Protein AF-A0A928P603-F1 (afdb_monomer)

Radius of gyration: 40.9 Å; Cα contacts (8 Å, |Δi|>4): 48; chains: 1; bounding box: 69×41×127 Å

Sequence (148 aa):
MNKETKKLLLELEEAEKLNEGQSQAEFDINELEELRRDKALRVNLEKELNILKEIFPDIDADTIPDTVFEESDNGKGLAALYALFYLKDMKQKEETAKKNEENSAAALPEITSEEEAYFTPEMVKAMSQKEIRKNYKAIMKSMEKWSK

Structure (mmCIF, N/CA/C/O backbone):
data_AF-A0A928P603-F1
#
_entry.id   AF-A0A928P603-F1
#
loop_
_atom_site.group_PDB
_atom_site.id
_atom_site.type_symbol
_atom_site.label_atom_id
_atom_site.label_alt_id
_atom_site.label_comp_id
_atom_site.label_asym_id
_atom_site.label_entity_id
_atom_site.label_seq_id
_atom_site.pdbx_PDB_ins_code
_atom_site.Cartn_x
_atom_site.Cartn_y
_atom_site.Cartn_z
_atom_site.occupancy
_atom_site.B_iso_or_equiv
_atom_site.auth_seq_id
_atom_site.auth_comp_id
_atom_site.auth_asym_id
_atom_site.auth_atom_id
_atom_site.pdbx_PDB_model_num
ATOM 1 N N . MET A 1 1 ? -28.774 -27.627 61.950 1.00 59.06 1 MET A N 1
ATOM 2 C CA . MET A 1 1 ? -28.240 -26.479 61.184 1.00 59.06 1 MET A CA 1
ATOM 3 C C . MET A 1 1 ? -28.525 -25.212 61.986 1.00 59.06 1 MET A C 1
ATOM 5 O O . MET A 1 1 ? -29.687 -24.984 62.307 1.00 59.06 1 MET A O 1
ATOM 9 N N . ASN A 1 2 ? -27.496 -24.473 62.407 1.00 82.25 2 ASN A N 1
ATOM 10 C CA . ASN A 1 2 ? -27.627 -23.295 63.278 1.00 82.25 2 ASN A CA 1
ATOM 11 C C . ASN A 1 2 ? -28.200 -22.095 62.479 1.00 82.25 2 ASN A C 1
ATOM 13 O O . ASN A 1 2 ? -28.037 -22.023 61.259 1.00 82.25 2 ASN A O 1
ATOM 17 N N . LYS A 1 3 ? -28.887 -21.151 63.134 1.00 82.38 3 LYS A N 1
ATOM 18 C CA . LYS A 1 3 ? -29.412 -19.935 62.480 1.00 82.38 3 LYS A CA 1
ATOM 19 C C . LYS A 1 3 ? -28.294 -19.117 61.825 1.00 82.38 3 LYS A C 1
ATOM 21 O O . LYS A 1 3 ? -28.481 -18.633 60.716 1.00 82.38 3 LYS A O 1
ATOM 26 N N . GLU A 1 4 ? -27.126 -19.049 62.459 1.00 81.38 4 GLU A N 1
ATOM 27 C CA . GLU A 1 4 ? -25.938 -18.382 61.906 1.00 81.38 4 GLU A CA 1
ATOM 28 C C . GLU A 1 4 ? -25.450 -19.036 60.612 1.00 81.38 4 GLU A C 1
ATOM 30 O O . GLU A 1 4 ? -25.177 -18.340 59.642 1.00 81.38 4 GLU A O 1
ATOM 35 N N . THR A 1 5 ? -25.434 -20.372 60.545 1.00 83.38 5 THR A N 1
ATOM 36 C CA . THR A 1 5 ? -25.003 -21.082 59.328 1.00 83.38 5 THR A CA 1
ATOM 37 C C . THR A 1 5 ? -25.948 -20.852 58.148 1.00 83.38 5 THR A C 1
ATOM 39 O O . THR A 1 5 ? -25.496 -20.804 57.012 1.00 83.38 5 THR A O 1
ATOM 42 N N . LYS A 1 6 ? -27.251 -20.657 58.401 1.00 85.31 6 LYS A N 1
ATOM 43 C CA . LYS A 1 6 ? -28.217 -20.311 57.345 1.00 85.31 6 LYS A CA 1
ATOM 44 C C . LYS A 1 6 ? -28.053 -18.874 56.859 1.00 85.31 6 LYS A C 1
ATOM 46 O O . LYS A 1 6 ? -28.215 -18.627 55.674 1.00 85.31 6 LYS A O 1
ATOM 51 N N . LYS A 1 7 ? -27.740 -17.946 57.768 1.00 90.06 7 LYS A N 1
ATOM 52 C CA . LYS A 1 7 ? -27.500 -16.542 57.427 1.00 90.06 7 LYS A CA 1
ATOM 53 C C . LYS A 1 7 ? -26.251 -16.390 56.550 1.00 90.06 7 LYS A C 1
ATOM 55 O O . LYS A 1 7 ? -26.324 -15.740 55.520 1.00 90.06 7 LYS A O 1
ATOM 60 N N . LEU A 1 8 ? -25.162 -17.068 56.917 1.00 86.25 8 LEU A N 1
ATOM 61 C CA . LEU A 1 8 ? -23.918 -17.079 56.140 1.00 86.25 8 LEU A CA 1
ATOM 62 C C . LEU A 1 8 ? -24.093 -17.688 54.741 1.00 86.25 8 LEU A C 1
ATOM 64 O O . LEU A 1 8 ? -23.529 -17.178 53.783 1.00 86.25 8 LEU A O 1
ATOM 68 N N . LEU A 1 9 ? -24.891 -18.754 54.611 1.00 86.75 9 LEU A N 1
ATOM 69 C CA . LEU A 1 9 ? -25.222 -19.340 53.306 1.00 86.75 9 LEU A CA 1
ATOM 70 C C . LEU A 1 9 ? -25.984 -18.362 52.405 1.00 86.75 9 LEU A C 1
ATOM 72 O O . LEU A 1 9 ? -25.703 -18.302 51.215 1.00 86.75 9 LEU A O 1
ATOM 76 N N . LEU A 1 10 ? -26.916 -17.593 52.973 1.00 89.94 10 LEU A N 1
ATOM 77 C CA . LEU A 1 10 ? -27.680 -16.599 52.219 1.00 89.94 10 LEU A CA 1
ATOM 78 C C . LEU A 1 10 ? -26.787 -15.443 51.738 1.00 89.94 10 LEU A C 1
ATOM 80 O O . LEU A 1 10 ? -26.883 -15.035 50.588 1.00 89.94 10 LEU A O 1
ATOM 84 N N . GLU A 1 11 ? -25.896 -14.953 52.607 1.00 88.25 11 GLU A N 1
ATOM 85 C CA . GLU A 1 11 ? -24.934 -13.891 52.270 1.00 88.25 11 GLU A CA 1
ATOM 86 C C . GLU A 1 11 ? -23.935 -14.347 51.189 1.00 88.25 11 GLU A C 1
ATOM 88 O O . GLU A 1 11 ? -23.583 -13.562 50.309 1.00 88.25 11 GLU A O 1
ATOM 93 N N . LEU A 1 12 ? -23.510 -15.617 51.209 1.00 84.69 12 LEU A N 1
ATOM 94 C CA . LEU A 1 12 ? -22.665 -16.197 50.158 1.00 84.69 12 LEU A CA 1
ATOM 95 C C . LEU A 1 12 ? -23.399 -16.306 48.814 1.00 84.69 12 LEU A C 1
ATOM 97 O O . LEU A 1 12 ? -22.829 -15.949 47.787 1.00 84.69 12 LEU A O 1
ATOM 101 N N . GLU A 1 13 ? -24.659 -16.744 48.814 1.00 86.81 13 GLU A N 1
ATOM 102 C CA . GLU A 1 13 ? -25.456 -16.872 47.586 1.00 86.81 13 GLU A CA 1
ATOM 103 C C . GLU A 1 13 ? -25.756 -15.502 46.946 1.00 86.81 13 GLU A C 1
ATOM 105 O O . GLU A 1 13 ? -25.764 -15.360 45.722 1.00 86.81 13 GLU A O 1
ATOM 110 N N . GLU A 1 14 ? -25.982 -14.466 47.761 1.00 87.88 14 GLU A N 1
ATOM 111 C CA . GLU A 1 14 ? -26.119 -13.087 47.276 1.00 87.88 14 GLU A CA 1
ATOM 112 C C . GLU A 1 14 ? -24.805 -12.548 46.697 1.00 87.88 14 GLU A C 1
ATOM 114 O O . GLU A 1 14 ? -24.822 -11.892 45.653 1.00 87.88 14 GLU A O 1
ATOM 119 N N . ALA A 1 15 ? -23.667 -12.851 47.330 1.00 84.06 15 ALA A N 1
ATOM 120 C CA . ALA A 1 15 ? -22.352 -12.439 46.846 1.00 84.06 15 ALA A CA 1
ATOM 121 C C . ALA A 1 15 ? -21.974 -13.110 45.512 1.00 84.06 15 ALA A C 1
ATOM 123 O O . ALA A 1 15 ? -21.422 -12.444 44.637 1.00 84.06 15 ALA A O 1
ATOM 124 N N . GLU A 1 16 ? -22.303 -14.393 45.322 1.00 83.75 16 GLU A N 1
ATOM 125 C CA . GLU A 1 16 ? -22.085 -15.100 44.051 1.00 83.75 16 GLU A CA 1
ATOM 126 C C . GLU A 1 16 ? -22.903 -14.481 42.912 1.00 83.75 16 GLU A C 1
ATOM 128 O O . GLU A 1 16 ? -22.340 -14.152 41.869 1.00 83.75 16 GLU A O 1
ATOM 133 N N . LYS A 1 17 ? -24.196 -14.208 43.134 1.00 81.94 17 LYS A N 1
ATOM 134 C CA . LYS A 1 17 ? -25.057 -13.550 42.131 1.00 81.94 17 LYS A CA 1
ATOM 135 C C . LYS A 1 17 ? -24.570 -12.147 41.765 1.00 81.94 17 LYS A C 1
ATOM 137 O O . LYS A 1 17 ? -24.657 -11.743 40.606 1.00 81.94 17 LYS A O 1
ATOM 142 N N . LEU A 1 18 ? -24.057 -11.395 42.742 1.00 77.50 18 LEU A N 1
ATOM 143 C CA . LEU A 1 18 ? -23.440 -10.085 42.512 1.00 77.50 18 LEU A CA 1
ATOM 144 C C . LEU A 1 18 ? -22.181 -10.195 41.643 1.00 77.50 18 LEU A C 1
ATOM 146 O O . LEU A 1 18 ? -22.019 -9.406 40.716 1.00 77.50 18 LEU A O 1
ATOM 150 N N . ASN A 1 19 ? -21.329 -11.184 41.905 1.00 81.44 19 ASN A N 1
ATOM 151 C CA . ASN A 1 19 ? -20.096 -11.412 41.154 1.00 81.44 19 ASN A CA 1
ATOM 152 C C . ASN A 1 19 ? -20.363 -11.885 39.710 1.00 81.44 19 ASN A C 1
ATOM 154 O O . ASN A 1 19 ? -19.728 -11.414 38.765 1.00 81.44 19 ASN A O 1
ATOM 158 N N . GLU A 1 20 ? -21.354 -12.759 39.513 1.00 79.88 20 GLU A N 1
ATOM 159 C CA . GLU A 1 20 ? -21.821 -13.167 38.180 1.00 79.88 20 GLU A CA 1
ATOM 160 C C . GLU A 1 20 ? -22.369 -11.972 37.385 1.00 79.88 20 GLU A C 1
ATOM 162 O O . GLU A 1 20 ? -22.014 -11.782 36.221 1.00 79.88 20 GLU A O 1
ATOM 167 N N . GLY A 1 21 ? -23.175 -11.114 38.024 1.00 73.19 21 GLY A N 1
ATOM 168 C CA . GLY A 1 21 ? -23.689 -9.889 37.406 1.00 73.19 21 GLY A CA 1
ATOM 169 C C . GLY A 1 21 ? -22.593 -8.881 37.044 1.00 73.19 21 GLY A C 1
ATOM 170 O O . GLY A 1 21 ? -22.677 -8.232 36.002 1.00 73.19 21 GLY A O 1
ATOM 171 N N . GLN A 1 22 ? -21.545 -8.771 37.866 1.00 72.94 22 GLN A N 1
ATOM 172 C CA . GLN A 1 22 ? -20.368 -7.948 37.568 1.00 72.94 22 GLN A CA 1
ATOM 173 C C . GLN A 1 22 ? -19.559 -8.508 36.391 1.00 72.94 22 GLN A C 1
ATOM 175 O O . GLN A 1 22 ? -19.201 -7.744 35.497 1.00 72.94 22 GLN A O 1
ATOM 180 N N . SER A 1 23 ? -19.348 -9.826 36.335 1.00 73.62 23 SER A N 1
ATOM 181 C CA . SER A 1 23 ? -18.627 -10.477 35.229 1.00 73.62 23 SER A CA 1
ATOM 182 C C . SER A 1 23 ? -19.353 -10.321 33.889 1.00 73.62 23 SER A C 1
ATOM 184 O O . SER A 1 23 ? -18.721 -10.055 32.868 1.00 73.62 23 SER A O 1
ATOM 186 N N . GLN A 1 24 ? -20.686 -10.438 33.881 1.00 73.25 24 GLN A N 1
ATOM 187 C CA . GLN A 1 24 ? -21.480 -10.219 32.670 1.00 73.25 24 GLN A CA 1
ATOM 188 C C . GLN A 1 24 ? -21.410 -8.757 32.206 1.00 73.25 24 GLN A C 1
ATOM 190 O O . GLN A 1 24 ? -21.229 -8.493 31.022 1.00 73.25 24 GLN A O 1
ATOM 195 N N . ALA A 1 25 ? -21.492 -7.799 33.135 1.00 73.56 25 ALA A N 1
ATOM 196 C CA . ALA A 1 25 ? -21.385 -6.381 32.803 1.00 73.56 25 ALA A CA 1
ATOM 197 C C . ALA A 1 25 ? -19.996 -6.004 32.250 1.00 73.56 25 ALA A C 1
ATOM 199 O O . ALA A 1 25 ? -19.908 -5.195 31.329 1.00 73.56 25 ALA A O 1
ATOM 200 N N . GLU A 1 26 ? -18.913 -6.585 32.776 1.00 74.81 26 GLU A N 1
ATOM 201 C CA . GLU A 1 26 ? -17.558 -6.395 32.235 1.00 74.81 26 GLU A CA 1
ATOM 202 C C . GLU A 1 26 ? -17.413 -6.963 30.818 1.00 74.81 26 GLU A C 1
ATOM 204 O O . GLU A 1 26 ? -16.793 -6.327 29.961 1.00 74.81 26 GLU A O 1
ATOM 209 N N . PHE A 1 27 ? -18.020 -8.122 30.547 1.00 79.88 27 PHE A N 1
ATOM 210 C CA . PHE A 1 27 ? -18.061 -8.708 29.207 1.00 79.88 27 PHE A CA 1
ATOM 211 C C . PHE A 1 27 ? -18.793 -7.793 28.212 1.00 79.88 27 PHE A C 1
ATOM 213 O O . PHE A 1 27 ? -18.238 -7.456 27.164 1.00 79.88 27 PHE A O 1
ATOM 220 N N . ASP A 1 28 ? -19.984 -7.314 28.579 1.00 84.00 28 ASP A N 1
ATOM 221 C CA . ASP A 1 28 ? -20.799 -6.432 27.736 1.00 84.00 28 ASP A CA 1
ATOM 222 C C . ASP A 1 28 ? -20.092 -5.083 27.459 1.00 84.00 28 ASP A C 1
ATOM 224 O O . ASP A 1 28 ? -20.202 -4.516 26.368 1.00 84.00 28 ASP A O 1
ATOM 228 N N . ILE A 1 29 ? -19.331 -4.556 28.430 1.00 86.06 29 ILE A N 1
ATOM 229 C CA . ILE A 1 29 ? -18.521 -3.338 28.257 1.00 86.06 29 ILE A CA 1
ATOM 230 C C . ILE A 1 29 ? -17.373 -3.574 27.270 1.00 86.06 29 ILE A C 1
ATOM 232 O O . ILE A 1 29 ? -17.168 -2.740 26.385 1.00 86.06 29 ILE A O 1
ATOM 236 N N . ASN A 1 30 ? -16.649 -4.690 27.386 1.00 85.12 30 ASN A N 1
ATOM 237 C CA . ASN A 1 30 ? -15.556 -5.015 26.467 1.00 85.12 30 ASN A CA 1
ATOM 238 C C . ASN A 1 30 ? -16.051 -5.156 25.020 1.00 85.12 30 ASN A C 1
ATOM 240 O O . ASN A 1 30 ? -15.453 -4.577 24.114 1.00 85.12 30 ASN A O 1
ATOM 244 N N . GLU A 1 31 ? -17.174 -5.844 24.801 1.00 86.88 31 GLU A N 1
ATOM 245 C CA . GLU A 1 31 ? -17.766 -5.996 23.464 1.00 86.88 31 GLU A CA 1
ATOM 246 C C . GLU A 1 31 ? -18.187 -4.636 22.871 1.00 86.88 31 GLU A C 1
ATOM 248 O O . GLU A 1 31 ? -17.942 -4.333 21.697 1.00 86.88 31 GLU A O 1
ATOM 253 N N . LEU A 1 32 ? -18.758 -3.750 23.696 1.00 84.38 32 LEU A N 1
ATOM 254 C CA . LEU A 1 32 ? -19.090 -2.382 23.290 1.00 84.38 32 LEU A CA 1
ATOM 255 C C . LEU A 1 32 ? -17.853 -1.541 22.949 1.00 84.38 32 LEU A C 1
ATOM 257 O O . LEU A 1 32 ? -17.917 -0.702 22.043 1.00 84.38 32 LEU A O 1
ATOM 261 N N . GLU A 1 33 ? -16.743 -1.718 23.665 1.00 84.44 33 GLU A N 1
ATOM 262 C CA . GLU A 1 33 ? -15.484 -1.040 23.355 1.00 84.44 33 GLU A CA 1
ATOM 263 C C . GLU A 1 33 ? -14.879 -1.518 22.035 1.00 84.44 33 GLU A C 1
ATOM 265 O O . GLU A 1 33 ? -14.444 -0.682 21.238 1.00 84.44 33 GLU A O 1
ATOM 270 N N . GLU A 1 34 ? -14.898 -2.824 21.764 1.00 85.31 34 GLU A N 1
ATOM 271 C CA . GLU A 1 34 ? -14.451 -3.383 20.484 1.00 85.31 34 GLU A CA 1
ATOM 272 C C . GLU A 1 34 ? -15.279 -2.834 19.318 1.00 85.31 34 GLU A C 1
ATOM 274 O O . GLU A 1 34 ? -14.726 -2.261 18.378 1.00 85.31 34 GLU A O 1
ATOM 279 N N . LEU A 1 35 ? -16.610 -2.857 19.431 1.00 83.81 35 LEU A N 1
ATOM 280 C CA . LEU A 1 35 ? -17.510 -2.275 18.428 1.00 83.81 35 LEU A CA 1
ATOM 281 C C . LEU A 1 35 ? -17.246 -0.783 18.179 1.00 83.81 35 LEU A C 1
ATOM 283 O O . LEU A 1 35 ? -17.378 -0.292 17.051 1.00 83.81 35 LEU A O 1
ATOM 287 N N . ARG A 1 36 ? -16.897 -0.029 19.229 1.00 83.75 36 ARG A N 1
ATOM 288 C CA . ARG A 1 36 ? -16.534 1.390 19.104 1.00 83.75 36 ARG A CA 1
ATOM 289 C C . ARG A 1 36 ? -15.202 1.572 18.387 1.00 83.75 36 ARG A C 1
ATOM 291 O O . ARG A 1 36 ? -15.115 2.472 17.549 1.00 83.75 36 ARG A O 1
ATOM 298 N N . ARG A 1 37 ? -14.196 0.746 18.688 1.00 81.19 37 ARG A N 1
ATOM 299 C CA . ARG A 1 37 ? -12.897 0.776 17.997 1.00 81.19 37 ARG A CA 1
ATOM 300 C C . ARG A 1 37 ? -13.065 0.457 16.517 1.00 81.19 37 ARG A C 1
ATOM 302 O O . ARG A 1 37 ? -12.617 1.246 15.690 1.00 81.19 37 ARG A O 1
ATOM 309 N N . ASP A 1 38 ? -13.809 -0.589 16.182 1.00 80.94 38 ASP A N 1
ATOM 310 C CA . ASP A 1 38 ? -14.076 -0.974 14.794 1.00 80.94 38 ASP A CA 1
ATOM 311 C C . ASP A 1 38 ? -14.795 0.123 14.008 1.00 80.94 38 ASP A C 1
ATOM 313 O O . ASP A 1 38 ? -14.437 0.434 12.868 1.00 80.94 38 ASP A O 1
ATOM 317 N N . LYS A 1 39 ? -15.794 0.773 14.618 1.00 83.75 39 LYS A N 1
ATOM 318 C CA . LYS A 1 39 ? -16.453 1.930 13.999 1.00 83.75 39 LYS A CA 1
ATOM 319 C C . LYS A 1 39 ? -15.493 3.094 13.790 1.00 83.75 39 LYS A C 1
ATOM 321 O O . LYS A 1 39 ? -15.525 3.711 12.729 1.00 83.75 39 LYS A O 1
ATOM 326 N N . ALA A 1 40 ? -14.657 3.406 14.777 1.00 81.12 40 ALA A N 1
ATOM 327 C CA . ALA A 1 40 ? -13.689 4.493 14.667 1.00 81.12 40 ALA A CA 1
ATOM 328 C C . ALA A 1 40 ? -12.658 4.228 13.558 1.00 81.12 40 ALA A C 1
ATOM 330 O O . ALA A 1 40 ? -12.353 5.138 12.788 1.00 81.12 40 ALA A O 1
ATOM 331 N N . LEU A 1 41 ? -12.185 2.985 13.433 1.00 81.38 41 LEU A N 1
ATOM 332 C CA . LEU A 1 41 ? -11.280 2.561 12.364 1.00 81.38 41 LEU A CA 1
ATOM 333 C C . LEU A 1 41 ? -11.915 2.747 10.985 1.00 81.38 41 LEU A C 1
ATOM 335 O O . LEU A 1 41 ? -11.316 3.382 10.122 1.00 81.38 41 LEU A O 1
ATOM 339 N N . ARG A 1 42 ? -13.159 2.290 10.797 1.00 80.75 42 ARG A N 1
ATOM 340 C CA . ARG A 1 42 ? -13.889 2.466 9.529 1.00 80.75 42 ARG A CA 1
ATOM 341 C C . ARG A 1 42 ? -14.070 3.935 9.158 1.00 80.75 42 ARG A C 1
ATOM 343 O O . ARG A 1 42 ? -13.807 4.311 8.023 1.00 80.75 42 ARG A O 1
ATOM 350 N N . VAL A 1 43 ? -14.465 4.773 10.119 1.00 84.50 43 VAL A N 1
ATOM 351 C CA . VAL A 1 43 ? -14.641 6.217 9.891 1.00 84.50 43 VAL A CA 1
ATOM 352 C C . VAL A 1 43 ? -13.318 6.889 9.523 1.00 84.50 43 VAL A C 1
ATOM 354 O O . VAL A 1 43 ? -13.297 7.778 8.673 1.00 84.50 43 VAL A O 1
ATOM 357 N N . ASN A 1 44 ? -12.212 6.497 10.156 1.00 82.94 44 ASN A N 1
ATOM 358 C CA . ASN A 1 44 ? -10.898 7.027 9.804 1.00 82.94 44 ASN A CA 1
ATOM 359 C C . ASN A 1 44 ? -10.475 6.580 8.404 1.00 82.94 44 ASN A C 1
ATOM 361 O O . ASN A 1 44 ? -10.076 7.429 7.613 1.00 82.94 44 ASN A O 1
ATOM 365 N N . LEU A 1 45 ? -10.648 5.302 8.065 1.00 81.19 45 LEU A N 1
ATOM 366 C CA . LEU A 1 45 ? -10.333 4.787 6.734 1.00 81.19 45 LEU A CA 1
ATOM 367 C C . LEU A 1 45 ? -11.141 5.501 5.641 1.00 81.19 45 LEU A C 1
ATOM 369 O O . LEU A 1 45 ? -10.581 5.913 4.632 1.00 81.19 45 LEU A O 1
ATOM 373 N N . GLU A 1 46 ? -12.442 5.716 5.851 1.00 83.81 46 GLU A N 1
ATOM 374 C CA . GLU A 1 46 ? -13.283 6.468 4.911 1.00 83.81 46 GLU A CA 1
ATOM 375 C C . GLU A 1 46 ? -12.789 7.905 4.711 1.00 83.81 46 GLU A C 1
ATOM 377 O O . GLU A 1 46 ? -12.754 8.396 3.582 1.00 83.81 46 GLU A O 1
ATOM 382 N N . LYS A 1 47 ? -12.369 8.585 5.785 1.00 86.56 47 LYS A N 1
ATOM 383 C CA . LYS A 1 47 ? -11.770 9.924 5.676 1.00 86.56 47 LYS A CA 1
ATOM 384 C C . LYS A 1 47 ? -10.486 9.891 4.861 1.00 86.56 47 LYS A C 1
ATOM 386 O O . LYS A 1 47 ? -10.300 10.751 4.008 1.00 86.56 47 LYS A O 1
ATOM 391 N N . GLU A 1 48 ? -9.621 8.914 5.103 1.00 84.88 48 GLU A N 1
ATOM 392 C CA . GLU A 1 48 ? -8.360 8.805 4.376 1.00 84.88 48 GLU A CA 1
ATOM 393 C C . GLU A 1 48 ? -8.563 8.467 2.900 1.00 84.88 48 GLU A C 1
ATOM 395 O O . GLU A 1 48 ? -7.897 9.049 2.047 1.00 84.88 48 GLU A O 1
ATOM 400 N N . LEU A 1 49 ? -9.530 7.604 2.581 1.00 83.75 49 LEU A N 1
ATOM 401 C CA . LEU A 1 49 ? -9.919 7.309 1.203 1.00 83.75 49 LEU A CA 1
ATOM 402 C C . LEU A 1 49 ? -10.505 8.536 0.502 1.00 83.75 49 LEU A C 1
ATOM 404 O O . LEU A 1 49 ? -10.231 8.752 -0.676 1.00 83.75 49 LEU A O 1
ATOM 408 N N . ASN A 1 50 ? -11.278 9.363 1.210 1.00 86.88 50 ASN A N 1
ATOM 409 C CA . ASN A 1 50 ? -11.776 10.619 0.654 1.00 86.88 50 ASN A CA 1
ATOM 410 C C . ASN A 1 50 ? -10.634 11.607 0.382 1.00 86.88 50 ASN A C 1
ATOM 412 O O . ASN A 1 50 ? -10.576 12.159 -0.711 1.00 86.88 50 ASN A O 1
ATOM 416 N N . ILE A 1 51 ? -9.689 11.768 1.315 1.00 88.44 51 ILE A N 1
ATOM 417 C CA . ILE A 1 51 ? -8.496 12.609 1.111 1.00 88.44 51 ILE A CA 1
ATOM 418 C C . ILE A 1 51 ? -7.675 12.094 -0.076 1.00 88.44 51 ILE A C 1
ATOM 420 O O . ILE A 1 51 ? -7.209 12.878 -0.901 1.00 88.44 51 ILE A O 1
ATOM 424 N N . LEU A 1 52 ? -7.510 10.774 -0.188 1.00 88.56 52 LEU A N 1
ATOM 425 C CA . LEU A 1 52 ? -6.816 10.169 -1.314 1.00 88.56 52 LEU A CA 1
ATOM 426 C C . LEU A 1 52 ? -7.520 10.506 -2.632 1.00 88.56 52 LEU A C 1
ATOM 428 O O . LEU A 1 52 ? -6.851 10.973 -3.543 1.00 88.56 52 LEU A O 1
ATOM 432 N N . LYS A 1 53 ? -8.845 10.346 -2.719 1.00 88.12 53 LYS A N 1
ATOM 433 C CA . LYS A 1 53 ? -9.627 10.696 -3.917 1.00 88.12 53 LYS A CA 1
ATOM 434 C C . LYS A 1 53 ? -9.583 12.186 -4.255 1.00 88.12 53 LYS A C 1
ATOM 436 O O . LYS A 1 53 ? -9.637 12.539 -5.426 1.00 88.12 53 LYS A O 1
ATOM 441 N N . GLU A 1 54 ? -9.483 13.065 -3.260 1.00 89.25 54 GLU A N 1
ATOM 442 C CA . GLU A 1 54 ? -9.321 14.506 -3.495 1.00 89.25 54 GLU A CA 1
ATOM 443 C C . GLU A 1 54 ? -7.967 14.837 -4.136 1.00 89.25 54 GLU A C 1
ATOM 445 O O . GLU A 1 54 ? -7.897 15.671 -5.037 1.00 89.25 54 GLU A O 1
ATOM 450 N N . 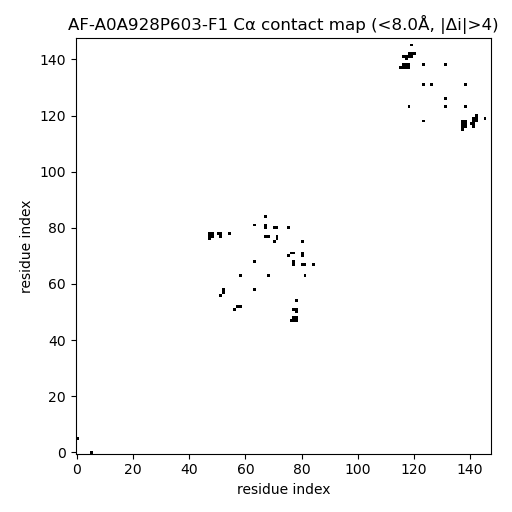ILE A 1 55 ? -6.889 14.188 -3.686 1.00 88.12 55 ILE A N 1
ATOM 451 C CA . ILE A 1 55 ? -5.532 14.417 -4.207 1.00 88.12 55 ILE A CA 1
ATOM 452 C C . ILE A 1 55 ? -5.315 13.660 -5.528 1.00 88.12 55 ILE A C 1
ATOM 454 O O . ILE A 1 55 ? -4.623 14.142 -6.424 1.00 88.12 55 ILE A O 1
ATOM 458 N N . PHE A 1 56 ? -5.918 12.482 -5.644 1.00 87.62 56 PHE A N 1
ATOM 459 C CA . PHE A 1 56 ? -5.747 11.519 -6.719 1.00 87.62 56 PHE A CA 1
ATOM 460 C C . PHE A 1 56 ? -7.120 11.046 -7.236 1.00 87.62 56 PHE A C 1
ATOM 462 O O . PHE A 1 56 ? -7.564 9.943 -6.909 1.00 87.62 56 PHE A O 1
ATOM 469 N N . PRO A 1 57 ? -7.811 11.870 -8.043 1.00 86.25 57 PRO A N 1
ATOM 470 C CA . PRO A 1 57 ? -9.188 11.600 -8.467 1.00 86.25 57 PRO A CA 1
ATOM 471 C C . PRO A 1 57 ? -9.322 10.421 -9.435 1.00 86.25 57 PRO A C 1
ATOM 473 O O . PRO A 1 57 ? -10.385 9.809 -9.500 1.00 86.25 57 PRO A O 1
ATOM 476 N N . ASP A 1 58 ? -8.252 10.089 -10.156 1.00 86.12 58 ASP A N 1
ATOM 477 C CA . ASP A 1 58 ? -8.247 9.045 -11.186 1.00 86.12 58 ASP A CA 1
ATOM 478 C C . ASP A 1 58 ? -7.851 7.657 -10.644 1.00 86.12 58 ASP A C 1
ATOM 480 O O . ASP A 1 58 ? -7.655 6.722 -11.420 1.00 86.12 58 ASP A O 1
ATOM 484 N N . ILE A 1 59 ? -7.672 7.516 -9.326 1.00 84.25 59 ILE A N 1
ATOM 485 C CA . ILE A 1 59 ? -7.173 6.288 -8.696 1.00 84.25 59 ILE A CA 1
ATOM 486 C C . ILE A 1 59 ? -8.306 5.521 -8.022 1.00 84.25 59 ILE A C 1
ATOM 488 O O . ILE A 1 59 ? -8.962 6.002 -7.094 1.00 84.25 59 ILE A O 1
ATOM 492 N N . ASP A 1 60 ? -8.497 4.286 -8.480 1.00 82.50 60 ASP A N 1
ATOM 493 C CA . ASP A 1 60 ? -9.404 3.325 -7.866 1.00 82.50 60 ASP A CA 1
ATOM 494 C C . ASP A 1 60 ? -8.733 2.629 -6.679 1.00 82.50 60 ASP A C 1
ATOM 496 O O . ASP A 1 60 ? -7.524 2.387 -6.680 1.00 82.50 60 ASP A O 1
ATOM 500 N N . ALA A 1 61 ? -9.526 2.246 -5.675 1.00 76.12 61 ALA A N 1
ATOM 501 C CA . ALA A 1 61 ? -9.021 1.551 -4.488 1.00 76.12 61 ALA A CA 1
ATOM 502 C C . ALA A 1 61 ? -8.263 0.255 -4.839 1.00 76.12 61 ALA A C 1
ATOM 504 O O . ALA A 1 61 ? -7.254 -0.045 -4.211 1.00 76.12 61 ALA A O 1
ATOM 505 N N . ASP A 1 62 ? -8.685 -0.443 -5.898 1.00 82.56 62 ASP A N 1
ATOM 506 C CA . ASP A 1 62 ? -8.067 -1.688 -6.380 1.00 82.56 62 ASP A CA 1
ATOM 507 C C . ASP A 1 62 ? -6.689 -1.475 -7.030 1.00 82.56 62 ASP A C 1
ATOM 509 O O . ASP A 1 62 ? -5.938 -2.424 -7.245 1.00 82.56 62 ASP A O 1
ATOM 513 N N . THR A 1 63 ? -6.343 -0.231 -7.372 1.00 84.88 63 THR A N 1
ATOM 514 C CA . THR A 1 63 ? -5.034 0.115 -7.953 1.00 84.88 63 THR A CA 1
ATOM 515 C C . THR A 1 63 ? -3.990 0.470 -6.898 1.00 84.88 63 THR A C 1
ATOM 517 O O . THR A 1 63 ? -2.810 0.629 -7.221 1.00 84.88 63 THR A O 1
ATOM 520 N N . ILE A 1 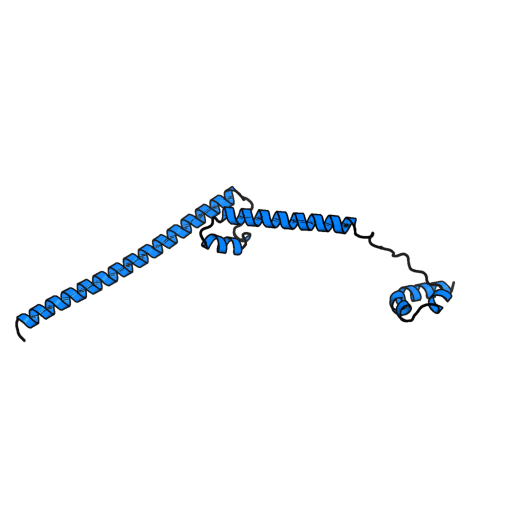64 ? -4.408 0.599 -5.636 1.00 85.19 64 ILE A N 1
ATOM 521 C CA . ILE A 1 64 ? -3.521 0.884 -4.514 1.00 85.19 64 ILE A CA 1
ATOM 522 C C . ILE A 1 64 ? -2.793 -0.416 -4.139 1.00 85.19 64 ILE A C 1
ATOM 524 O O . ILE A 1 64 ? -3.450 -1.417 -3.866 1.00 85.19 64 ILE A O 1
ATOM 528 N N . PRO A 1 65 ? -1.450 -0.431 -4.103 1.00 88.06 65 PRO A N 1
ATOM 529 C CA . PRO A 1 65 ? -0.703 -1.622 -3.708 1.00 88.06 65 PRO A CA 1
ATOM 530 C C . PRO A 1 65 ? -0.991 -2.041 -2.262 1.00 88.06 65 PRO A C 1
ATOM 532 O O . PRO A 1 65 ? -1.015 -1.188 -1.374 1.00 88.06 65 PRO A O 1
ATOM 535 N N . ASP A 1 66 ? -1.059 -3.349 -2.000 1.00 87.62 66 ASP A N 1
ATOM 536 C CA . ASP A 1 66 ? -1.257 -3.910 -0.650 1.00 87.62 66 ASP A CA 1
ATOM 537 C C . ASP A 1 66 ? -0.243 -3.372 0.371 1.00 87.62 66 ASP A C 1
ATOM 539 O O . ASP A 1 66 ? -0.595 -3.051 1.503 1.00 87.62 66 ASP A O 1
ATOM 543 N N . THR A 1 67 ? 1.002 -3.143 -0.058 1.00 86.81 67 THR A N 1
ATOM 544 C CA . THR A 1 67 ? 2.065 -2.576 0.788 1.00 86.81 67 THR A CA 1
ATOM 545 C C . THR A 1 67 ? 1.715 -1.198 1.360 1.00 86.81 67 THR A C 1
ATOM 547 O O . THR A 1 67 ? 2.211 -0.817 2.415 1.00 86.81 67 THR A O 1
ATOM 550 N N . VAL A 1 68 ? 0.882 -0.420 0.658 1.00 87.12 68 VAL A N 1
ATOM 551 C CA . VAL A 1 68 ? 0.416 0.897 1.118 1.00 87.12 68 VAL A CA 1
ATOM 552 C C . VAL A 1 68 ? -0.622 0.741 2.231 1.00 87.12 68 VAL A C 1
ATOM 554 O O . VAL A 1 68 ? -0.601 1.514 3.186 1.00 87.12 68 VAL A O 1
ATOM 557 N N . PHE A 1 69 ? -1.484 -0.275 2.154 1.00 84.56 69 PHE A N 1
ATOM 558 C CA . PHE A 1 69 ? -2.438 -0.590 3.217 1.00 84.56 69 PHE A CA 1
ATOM 559 C C . PHE A 1 69 ? -1.735 -1.165 4.453 1.00 84.56 69 PHE A C 1
ATOM 561 O O . PHE A 1 69 ? -1.975 -0.688 5.559 1.00 84.56 69 PHE A O 1
ATOM 568 N N . GLU A 1 70 ? -0.780 -2.081 4.270 1.00 85.62 70 GLU A N 1
ATOM 569 C CA . GLU A 1 70 ? 0.027 -2.637 5.369 1.00 85.62 70 GLU A CA 1
ATOM 570 C C . GLU A 1 70 ? 0.800 -1.551 6.137 1.00 85.62 70 GLU A C 1
ATOM 572 O O . GLU A 1 70 ? 0.893 -1.563 7.366 1.00 85.62 70 GLU A O 1
ATOM 577 N N . GLU A 1 71 ? 1.367 -0.568 5.432 1.00 82.56 71 GLU A N 1
ATOM 578 C CA . GLU A 1 71 ? 2.030 0.560 6.088 1.00 82.56 71 GLU A CA 1
ATOM 579 C C . GLU A 1 71 ? 1.041 1.529 6.751 1.00 82.56 71 GLU A C 1
ATOM 581 O O . GLU A 1 71 ? 1.417 2.216 7.707 1.00 82.56 71 GLU A O 1
ATOM 586 N N . SER A 1 72 ? -0.206 1.585 6.278 1.00 84.06 72 SER A N 1
ATOM 587 C CA . SER A 1 72 ? -1.247 2.422 6.874 1.00 84.06 72 SER A CA 1
ATOM 588 C C . SER A 1 72 ? -1.733 1.858 8.208 1.00 84.06 72 SER A C 1
ATOM 590 O O . SER A 1 72 ? -1.883 2.618 9.167 1.00 84.06 72 SER A O 1
ATOM 592 N N . ASP A 1 73 ? -1.813 0.529 8.330 1.00 79.44 73 ASP A N 1
ATOM 593 C CA . ASP A 1 73 ? -2.106 -0.165 9.594 1.00 79.44 73 ASP A CA 1
ATOM 594 C C . ASP A 1 73 ? -1.085 0.158 10.700 1.00 79.44 73 ASP A C 1
ATOM 596 O O . ASP A 1 73 ? -1.395 0.106 11.891 1.00 79.44 73 ASP A O 1
ATOM 600 N N . ASN A 1 74 ? 0.123 0.587 10.324 1.00 81.81 74 ASN A N 1
ATOM 601 C CA . ASN A 1 74 ? 1.153 1.060 11.250 1.00 81.81 74 ASN A CA 1
ATOM 602 C C . ASN A 1 74 ? 0.970 2.533 11.685 1.00 81.81 74 ASN A C 1
ATOM 604 O O . ASN A 1 74 ? 1.872 3.123 12.286 1.00 81.81 74 ASN A O 1
ATOM 608 N N . GLY A 1 75 ? -0.183 3.144 11.395 1.00 76.69 75 GLY A N 1
ATOM 609 C CA . GLY A 1 75 ? -0.557 4.490 11.838 1.00 76.69 75 GLY A CA 1
ATOM 610 C C . GLY A 1 75 ? -0.104 5.622 10.914 1.00 76.69 75 GLY A C 1
ATOM 611 O O . GLY A 1 75 ? -0.111 6.786 11.322 1.00 76.69 75 GLY A O 1
ATOM 612 N N . LYS A 1 76 ? 0.311 5.312 9.683 1.00 81.12 76 LYS A N 1
ATOM 613 C CA . LYS A 1 76 ? 0.640 6.316 8.663 1.00 81.12 76 LYS A CA 1
ATOM 614 C C . LYS A 1 76 ? -0.572 6.567 7.764 1.00 81.12 76 LYS A C 1
ATOM 616 O O . LYS A 1 76 ? -1.307 5.644 7.429 1.00 81.12 76 LYS A O 1
ATOM 621 N N . GLY A 1 77 ? -0.745 7.812 7.328 1.00 85.44 77 GLY A N 1
ATOM 622 C CA . GLY A 1 77 ? -1.864 8.166 6.457 1.00 85.44 77 GLY A CA 1
ATOM 623 C C . GLY A 1 77 ? -1.733 7.567 5.054 1.00 85.44 77 GLY A C 1
ATOM 624 O O . GLY A 1 77 ? -0.700 7.734 4.396 1.00 85.44 77 GLY A O 1
ATOM 625 N N . LEU A 1 78 ? -2.797 6.927 4.576 1.00 87.12 78 LEU A N 1
ATOM 626 C CA . LEU A 1 78 ? -2.913 6.240 3.292 1.00 87.12 78 LEU A CA 1
ATOM 627 C C . LEU A 1 78 ? -2.549 7.151 2.116 1.00 87.12 78 LEU A C 1
ATOM 629 O O . LEU A 1 78 ? -1.762 6.777 1.249 1.00 87.12 78 LEU A O 1
ATOM 633 N N . ALA A 1 79 ? -3.057 8.387 2.116 1.00 86.50 79 ALA A N 1
ATOM 634 C CA . ALA A 1 79 ? -2.777 9.359 1.061 1.00 86.50 79 ALA A CA 1
ATOM 635 C C . ALA A 1 79 ? -1.285 9.722 0.968 1.00 86.50 79 ALA A C 1
ATOM 637 O O . ALA A 1 79 ? -0.734 9.839 -0.127 1.00 86.50 79 ALA A O 1
ATOM 638 N N . ALA A 1 80 ? -0.609 9.859 2.112 1.00 86.75 80 ALA A N 1
ATOM 639 C CA . ALA A 1 80 ? 0.817 10.168 2.152 1.00 86.75 80 ALA A CA 1
ATOM 640 C C . ALA A 1 80 ? 1.664 8.981 1.675 1.00 86.75 80 ALA A C 1
ATOM 642 O O . ALA A 1 80 ? 2.622 9.162 0.923 1.00 86.75 80 ALA A O 1
ATOM 643 N N . LEU A 1 81 ? 1.295 7.765 2.080 1.00 89.12 81 LEU A N 1
ATOM 644 C CA . LEU A 1 81 ? 1.959 6.539 1.646 1.00 89.12 81 LEU A CA 1
ATOM 645 C C . LEU A 1 81 ? 1.810 6.310 0.146 1.00 89.12 81 LEU A C 1
ATOM 647 O O . LEU A 1 81 ? 2.798 6.038 -0.537 1.00 89.12 81 LEU A O 1
ATOM 651 N N . TYR A 1 82 ? 0.600 6.492 -0.381 1.00 89.44 82 TYR A N 1
ATOM 652 C CA . TYR A 1 82 ? 0.360 6.388 -1.811 1.00 89.44 82 TYR A CA 1
ATOM 653 C C . TYR A 1 82 ? 1.153 7.442 -2.594 1.00 89.44 82 TYR A C 1
ATOM 655 O O . TYR A 1 82 ? 1.798 7.116 -3.588 1.00 89.44 82 TYR A O 1
ATOM 663 N N . ALA A 1 83 ? 1.198 8.690 -2.115 1.00 88.62 83 ALA A N 1
ATOM 664 C CA . ALA A 1 83 ? 2.003 9.737 -2.743 1.00 88.62 83 ALA A CA 1
ATOM 665 C C . ALA A 1 83 ? 3.500 9.374 -2.787 1.00 88.62 83 ALA A C 1
ATOM 667 O O . ALA A 1 83 ? 4.163 9.582 -3.804 1.00 88.62 83 ALA A O 1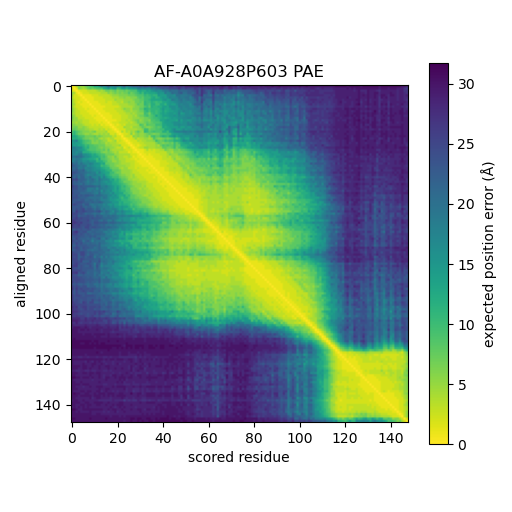
ATOM 668 N N . LEU A 1 84 ? 4.039 8.792 -1.710 1.00 89.56 84 LEU A N 1
ATOM 669 C CA . LEU A 1 84 ? 5.423 8.310 -1.677 1.00 89.56 84 LEU A CA 1
ATOM 670 C C . LEU A 1 84 ? 5.659 7.164 -2.663 1.00 89.56 84 LEU A C 1
ATOM 672 O O . LEU A 1 84 ? 6.672 7.163 -3.367 1.00 89.56 84 LEU A O 1
ATOM 676 N N . PHE A 1 85 ? 4.730 6.210 -2.730 1.00 90.31 85 PHE A N 1
ATOM 677 C CA . PHE A 1 85 ? 4.781 5.113 -3.690 1.00 90.31 85 PHE A CA 1
ATOM 678 C C . PHE A 1 85 ? 4.789 5.640 -5.130 1.00 90.31 85 PHE A C 1
ATOM 680 O O . PHE A 1 85 ? 5.683 5.300 -5.905 1.00 90.31 85 PHE A O 1
ATOM 687 N N . TYR A 1 86 ? 3.860 6.539 -5.455 1.00 89.12 86 TYR A N 1
ATOM 688 C CA . TYR A 1 86 ? 3.744 7.157 -6.770 1.00 89.12 86 TYR A CA 1
ATOM 689 C C . TYR A 1 86 ? 5.032 7.887 -7.175 1.00 89.12 86 TYR A C 1
ATOM 691 O O . TYR A 1 86 ? 5.563 7.672 -8.264 1.00 89.12 86 TYR A O 1
ATOM 699 N N . LEU A 1 87 ? 5.605 8.691 -6.273 1.00 89.75 87 LEU A N 1
ATOM 700 C CA . LEU A 1 87 ? 6.873 9.384 -6.521 1.00 89.75 87 LEU A CA 1
ATOM 701 C C . LEU A 1 87 ? 8.036 8.416 -6.765 1.00 89.75 87 LEU A C 1
ATOM 703 O O . LEU A 1 87 ? 8.909 8.691 -7.592 1.00 89.75 87 LEU A O 1
ATOM 707 N N . LYS A 1 88 ? 8.072 7.293 -6.043 1.00 90.31 88 LYS A N 1
ATOM 708 C CA . LYS A 1 88 ? 9.103 6.268 -6.217 1.00 90.31 88 LYS A CA 1
ATOM 709 C C . LYS A 1 88 ? 8.974 5.579 -7.576 1.00 90.31 88 LYS A C 1
ATOM 711 O O . LYS A 1 88 ? 9.983 5.432 -8.263 1.00 90.31 88 LYS A O 1
ATOM 716 N N . ASP A 1 89 ? 7.757 5.217 -7.971 1.00 90.00 89 ASP A N 1
ATOM 717 C CA . ASP A 1 89 ? 7.478 4.610 -9.274 1.00 90.00 89 ASP A CA 1
ATOM 718 C C . ASP A 1 89 ? 7.845 5.558 -10.427 1.00 90.00 89 ASP A C 1
ATOM 720 O O . ASP A 1 89 ? 8.547 5.162 -11.359 1.00 90.00 89 ASP A O 1
ATOM 724 N N . MET A 1 90 ? 7.483 6.843 -10.325 1.00 89.31 90 MET A N 1
ATOM 725 C CA . MET A 1 90 ? 7.872 7.844 -11.325 1.00 89.31 90 MET A CA 1
ATOM 726 C C . MET A 1 90 ? 9.394 7.968 -11.465 1.00 89.31 90 MET A C 1
ATOM 728 O O . MET A 1 90 ? 9.904 7.939 -12.584 1.00 89.31 90 MET A O 1
ATOM 732 N N . LYS A 1 91 ? 10.131 8.048 -10.348 1.00 90.38 91 LYS A N 1
ATOM 733 C CA . LYS A 1 91 ? 11.603 8.113 -10.377 1.00 90.38 91 LYS A CA 1
ATOM 734 C C . LYS A 1 91 ? 12.219 6.871 -11.006 1.00 90.38 91 LYS A C 1
ATOM 736 O O . LYS A 1 91 ? 13.137 6.976 -11.811 1.00 90.38 91 LYS A O 1
ATOM 741 N N . GLN A 1 92 ? 11.704 5.693 -10.671 1.00 89.19 92 GLN A N 1
ATOM 742 C CA . GLN A 1 92 ? 12.209 4.443 -11.226 1.00 89.19 92 GLN A CA 1
ATOM 743 C C . GLN A 1 92 ? 11.965 4.358 -12.740 1.00 89.19 92 GLN A C 1
ATOM 745 O O . GLN A 1 92 ? 12.839 3.909 -13.489 1.00 89.19 92 GLN A O 1
ATOM 750 N N . LYS A 1 93 ? 10.805 4.830 -13.210 1.00 89.44 93 LYS A N 1
ATOM 751 C CA . LYS A 1 93 ? 10.500 4.949 -14.641 1.00 89.44 93 LYS A CA 1
ATOM 752 C C . LYS A 1 93 ? 11.430 5.935 -15.342 1.00 89.44 93 LYS A C 1
ATOM 754 O O . LYS A 1 93 ? 11.940 5.604 -16.408 1.00 89.44 93 LYS A O 1
ATOM 759 N N . GLU A 1 94 ? 11.701 7.091 -14.742 1.00 89.69 94 GLU A N 1
ATOM 760 C CA . GLU A 1 94 ? 12.630 8.091 -15.282 1.00 89.69 94 GLU A CA 1
ATOM 761 C C . GLU A 1 94 ? 14.061 7.543 -15.387 1.00 89.69 94 GLU A C 1
ATOM 763 O O . GLU A 1 94 ? 14.688 7.636 -16.441 1.00 89.69 94 GLU A O 1
ATOM 768 N N . GLU A 1 95 ? 14.562 6.888 -14.337 1.00 88.12 95 GLU A N 1
ATOM 769 C CA . GLU A 1 95 ? 15.878 6.239 -14.357 1.00 88.12 95 GLU A CA 1
ATOM 770 C C . GLU A 1 95 ? 15.972 5.160 -15.440 1.00 88.12 95 GLU A C 1
ATOM 772 O O . GLU A 1 95 ? 16.992 5.035 -16.120 1.00 88.12 95 GLU A O 1
ATOM 777 N N . THR A 1 96 ? 14.907 4.375 -15.610 1.00 86.00 96 THR A N 1
ATOM 778 C CA . THR A 1 96 ? 14.843 3.334 -16.641 1.00 86.00 96 THR A CA 1
ATOM 779 C C . THR A 1 96 ? 14.801 3.949 -18.036 1.00 86.00 96 THR A C 1
ATOM 781 O O . THR A 1 96 ? 15.514 3.489 -18.924 1.00 86.00 96 THR A O 1
ATOM 784 N N . ALA A 1 97 ? 14.021 5.014 -18.233 1.00 85.50 97 ALA A N 1
ATOM 785 C CA . ALA A 1 97 ? 13.947 5.731 -19.500 1.00 85.50 97 ALA A CA 1
ATOM 786 C C . ALA A 1 97 ? 15.304 6.336 -19.873 1.00 85.50 97 ALA A C 1
ATOM 788 O O . ALA A 1 97 ? 15.769 6.137 -20.991 1.00 85.50 97 ALA A O 1
ATOM 789 N N . LYS A 1 98 ? 15.986 6.968 -18.913 1.00 87.06 98 LYS A N 1
ATOM 790 C CA . LYS A 1 98 ? 17.322 7.529 -19.112 1.00 87.06 98 LYS A CA 1
ATOM 791 C C . LYS A 1 98 ? 18.347 6.455 -19.473 1.00 87.06 98 LYS A C 1
ATOM 793 O O . LYS A 1 98 ? 19.100 6.623 -20.423 1.00 87.06 98 LYS A O 1
ATOM 798 N N . LYS A 1 99 ? 18.344 5.317 -18.769 1.00 84.69 99 LYS A N 1
ATOM 799 C CA . LYS A 1 99 ? 19.211 4.176 -19.111 1.00 84.69 99 LYS A CA 1
ATOM 800 C C . LYS A 1 99 ? 18.899 3.617 -20.495 1.00 84.69 99 LYS A C 1
ATOM 802 O O . LYS A 1 99 ? 19.814 3.232 -21.212 1.00 84.69 99 LYS A O 1
ATOM 807 N N . ASN A 1 100 ? 17.627 3.560 -20.879 1.00 81.12 100 ASN A N 1
ATOM 808 C CA . ASN A 1 100 ? 17.233 3.118 -22.213 1.00 81.12 100 ASN A CA 1
ATOM 809 C C . ASN A 1 100 ? 17.685 4.105 -23.290 1.00 81.12 100 ASN A C 1
ATOM 811 O O . ASN A 1 100 ? 18.143 3.666 -24.337 1.00 81.12 100 ASN A O 1
ATOM 815 N N . GLU A 1 101 ? 17.612 5.409 -23.029 1.00 83.50 101 GLU A N 1
ATOM 816 C CA . GLU A 1 101 ? 18.117 6.447 -23.927 1.00 83.50 101 GLU A CA 1
ATOM 817 C C . GLU A 1 101 ? 19.641 6.352 -24.080 1.00 83.50 101 GLU A C 1
ATOM 819 O O . GLU A 1 101 ? 20.134 6.251 -25.202 1.00 83.50 101 GLU A O 1
ATOM 824 N N . GLU A 1 102 ? 20.381 6.262 -22.971 1.00 82.25 102 GLU A N 1
ATOM 825 C CA . GLU A 1 102 ? 21.836 6.053 -22.961 1.00 82.25 102 GLU A CA 1
ATOM 826 C C . GLU A 1 102 ? 22.226 4.771 -23.708 1.00 82.25 102 GLU A C 1
ATOM 828 O O . GLU A 1 102 ? 23.121 4.789 -24.554 1.00 82.25 102 GLU A O 1
ATOM 833 N N . ASN A 1 103 ? 21.515 3.668 -23.461 1.00 77.19 103 ASN A N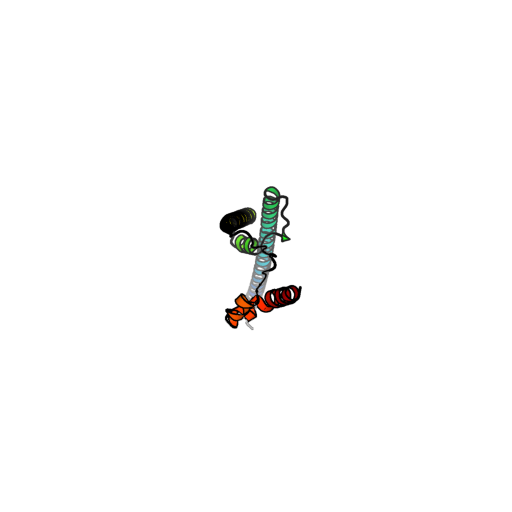 1
ATOM 834 C CA . ASN A 1 103 ? 21.729 2.410 -24.169 1.00 77.19 103 ASN A CA 1
ATOM 835 C C . ASN A 1 103 ? 21.366 2.513 -25.650 1.00 77.19 103 ASN A C 1
ATOM 837 O O . ASN A 1 103 ? 22.058 1.920 -26.462 1.00 77.19 103 ASN A O 1
ATOM 841 N N . SER A 1 104 ? 20.317 3.251 -26.020 1.00 72.50 104 SER A N 1
ATOM 842 C CA . SER A 1 104 ? 19.938 3.454 -27.423 1.00 72.50 104 SER A CA 1
ATOM 843 C C . SER A 1 104 ? 20.956 4.314 -28.172 1.00 72.50 104 SER A C 1
ATOM 845 O O . SER A 1 104 ? 21.247 4.045 -29.331 1.00 72.50 104 SER A O 1
ATOM 847 N N . ALA A 1 105 ? 21.551 5.301 -27.495 1.00 71.62 105 ALA A N 1
ATOM 848 C CA . ALA A 1 105 ? 22.590 6.160 -28.048 1.00 71.62 105 ALA A CA 1
ATOM 849 C C . ALA A 1 105 ? 23.943 5.436 -28.157 1.00 71.62 105 ALA A C 1
ATOM 851 O O . ALA A 1 105 ? 24.711 5.692 -29.083 1.00 71.62 105 ALA A O 1
ATOM 852 N N . ALA A 1 106 ? 24.238 4.533 -27.216 1.00 68.50 106 ALA A N 1
ATOM 853 C CA . ALA A 1 106 ? 25.434 3.693 -27.227 1.00 68.50 106 ALA A CA 1
ATOM 854 C C . ALA A 1 106 ? 25.262 2.408 -28.054 1.00 68.50 106 ALA A C 1
ATOM 856 O O . ALA A 1 106 ? 26.251 1.733 -28.357 1.00 68.50 106 ALA A O 1
ATOM 857 N N . ALA A 1 107 ? 24.025 2.049 -28.407 1.00 60.94 107 ALA A N 1
ATOM 858 C CA . ALA A 1 107 ? 23.748 0.904 -29.248 1.00 60.94 107 ALA A CA 1
ATOM 859 C C . ALA A 1 107 ? 24.333 1.164 -30.635 1.00 60.94 107 ALA A C 1
ATOM 861 O O . ALA A 1 107 ? 24.021 2.149 -31.306 1.00 60.94 107 ALA A O 1
ATOM 862 N N . LEU A 1 108 ? 25.192 0.244 -31.071 1.00 62.94 108 LEU A N 1
ATOM 863 C CA . LEU A 1 108 ? 25.572 0.150 -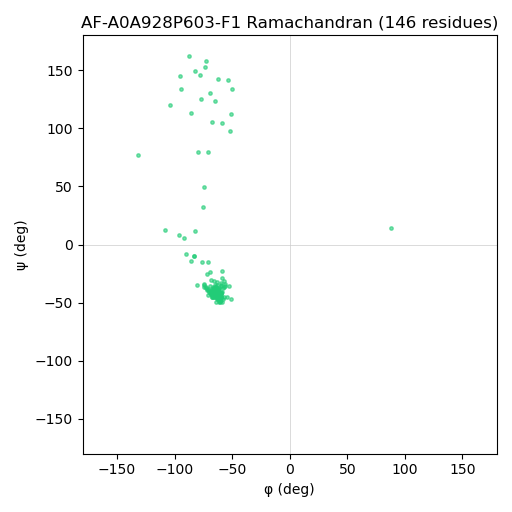32.472 1.00 62.94 108 LEU A CA 1
ATOM 864 C C . LEU A 1 108 ? 24.288 0.047 -33.309 1.00 62.94 108 LEU A C 1
ATOM 866 O O . LEU A 1 108 ? 23.354 -0.633 -32.870 1.00 62.94 108 LEU A O 1
ATOM 870 N N . PRO A 1 109 ? 24.228 0.692 -34.490 1.00 57.66 109 PRO A N 1
ATOM 871 C CA . PRO A 1 109 ? 23.075 0.571 -35.368 1.00 57.66 109 PRO A CA 1
ATOM 872 C C . PRO A 1 109 ? 22.760 -0.908 -35.559 1.00 57.66 109 PRO A C 1
ATOM 874 O O . PRO A 1 109 ? 23.669 -1.718 -35.771 1.00 57.66 109 PRO A O 1
ATOM 877 N N . GLU A 1 110 ? 21.479 -1.252 -35.431 1.00 55.28 110 GLU A N 1
ATOM 878 C CA . GLU A 1 110 ? 20.995 -2.599 -35.687 1.00 55.28 110 GLU A CA 1
ATOM 879 C C . GLU A 1 110 ? 21.519 -3.010 -37.063 1.00 55.28 110 GLU A C 1
ATOM 881 O O . GLU A 1 110 ? 21.180 -2.392 -38.075 1.00 55.28 110 GLU A O 1
ATOM 886 N N . ILE A 1 111 ? 22.425 -3.992 -37.094 1.00 54.47 111 ILE A N 1
ATOM 887 C CA . ILE A 1 111 ? 22.962 -4.528 -38.341 1.00 54.47 111 ILE A CA 1
ATOM 888 C C . ILE A 1 111 ? 21.818 -5.322 -38.972 1.00 54.47 111 ILE A C 1
ATOM 890 O O . ILE A 1 111 ? 21.765 -6.546 -38.903 1.00 54.47 111 ILE A O 1
ATOM 894 N N . THR A 1 112 ? 20.898 -4.610 -39.614 1.00 51.00 112 THR A N 1
ATOM 895 C CA . THR A 1 112 ? 19.975 -5.127 -40.622 1.00 51.00 112 THR A CA 1
ATOM 896 C C . THR A 1 112 ? 20.754 -5.350 -41.917 1.00 51.00 112 THR A C 1
ATOM 898 O O . THR A 1 112 ? 20.375 -4.918 -42.999 1.00 51.00 112 THR A O 1
ATOM 901 N N . SER A 1 113 ? 21.898 -6.032 -41.819 1.00 46.44 113 SER A N 1
ATOM 902 C CA . SER A 1 113 ? 22.568 -6.574 -42.990 1.00 46.44 113 SER A CA 1
ATOM 903 C C . SER A 1 113 ? 21.839 -7.864 -43.358 1.00 46.44 113 SER A C 1
ATOM 905 O O . SER A 1 113 ? 22.261 -8.977 -43.055 1.00 46.44 113 SER A O 1
ATOM 907 N N . GLU A 1 114 ? 20.706 -7.687 -44.033 1.00 47.56 114 GLU A N 1
ATOM 908 C CA . GLU A 1 114 ? 20.334 -8.565 -45.138 1.00 47.56 114 GLU A CA 1
ATOM 909 C C . GLU A 1 114 ? 21.174 -8.222 -46.386 1.00 47.56 114 GLU A C 1
ATOM 911 O O . GLU A 1 114 ? 20.709 -8.372 -47.515 1.00 47.56 114 GLU A O 1
ATOM 916 N N . GLU A 1 115 ? 22.432 -7.779 -46.242 1.00 53.91 115 GLU A N 1
ATOM 917 C CA . GLU A 1 115 ? 23.364 -8.004 -47.340 1.00 53.91 115 GLU A CA 1
ATOM 918 C C . GLU A 1 115 ? 23.554 -9.513 -47.376 1.00 53.91 115 GLU A C 1
ATOM 920 O O . GLU A 1 115 ? 24.159 -10.108 -46.482 1.00 53.91 115 GLU A O 1
ATOM 925 N N . GLU A 1 116 ? 22.941 -10.157 -48.369 1.00 58.28 116 GLU A N 1
ATOM 926 C CA . GLU A 1 116 ? 23.156 -11.569 -48.641 1.00 58.28 116 GLU A CA 1
ATOM 927 C C . GLU A 1 116 ? 24.665 -11.801 -48.756 1.00 58.28 116 GLU A C 1
ATOM 929 O O . GLU A 1 116 ? 25.262 -11.529 -49.797 1.00 58.28 116 GLU A O 1
ATOM 934 N N . ALA A 1 117 ? 25.289 -12.265 -47.670 1.00 67.31 117 ALA A N 1
ATOM 935 C CA . ALA A 1 117 ? 26.718 -12.511 -47.627 1.00 67.31 117 ALA A CA 1
ATOM 936 C C . ALA A 1 117 ? 27.058 -13.531 -48.720 1.00 67.31 117 ALA A C 1
ATOM 938 O O . ALA A 1 117 ? 26.741 -14.718 -48.600 1.00 67.31 117 ALA A O 1
ATOM 939 N N . TYR A 1 118 ? 27.650 -13.044 -49.812 1.00 77.50 118 TYR A N 1
ATOM 940 C CA . TYR A 1 118 ? 28.043 -13.864 -50.944 1.00 77.50 118 TYR A CA 1
ATOM 941 C C . TYR A 1 118 ? 29.432 -14.439 -50.686 1.00 77.50 118 TYR A C 1
ATOM 943 O O . TYR A 1 118 ? 30.427 -13.717 -50.637 1.00 77.50 118 TYR A O 1
ATOM 951 N N . PHE A 1 119 ? 29.499 -15.754 -50.517 1.00 82.88 119 PHE A N 1
ATOM 952 C CA . PHE A 1 119 ? 30.752 -16.477 -50.345 1.00 82.88 119 PHE A CA 1
ATOM 953 C C . PHE A 1 119 ? 31.226 -17.011 -51.691 1.00 82.88 119 PHE A C 1
ATOM 955 O O . PHE A 1 119 ? 30.444 -17.600 -52.432 1.00 82.88 119 PHE A O 1
ATOM 962 N N . THR A 1 120 ? 32.506 -16.836 -52.014 1.00 84.69 120 THR A N 1
ATOM 963 C CA . THR A 1 120 ? 33.119 -17.451 -53.201 1.00 84.69 120 THR A CA 1
ATOM 964 C C . THR A 1 120 ? 33.643 -18.860 -52.882 1.00 84.69 120 THR A C 1
ATOM 966 O O . THR A 1 120 ? 33.873 -19.182 -51.709 1.00 84.69 120 THR A O 1
ATOM 969 N N . PRO A 1 121 ? 33.895 -19.713 -53.896 1.00 85.62 121 PRO A N 1
ATOM 970 C CA . PRO A 1 121 ? 34.441 -21.054 -53.676 1.00 85.62 121 PRO A CA 1
ATOM 971 C C . PRO A 1 121 ? 35.770 -21.059 -52.910 1.00 85.62 121 PRO A C 1
ATOM 973 O O . PRO A 1 121 ? 36.022 -21.952 -52.103 1.00 85.62 121 PRO A O 1
ATOM 976 N N . GLU A 1 122 ? 36.625 -20.065 -53.152 1.00 85.06 122 GLU A N 1
ATOM 977 C CA . GLU A 1 122 ? 37.925 -19.931 -52.486 1.00 85.06 122 GLU A CA 1
ATOM 978 C C . GLU A 1 122 ? 37.769 -19.533 -51.018 1.00 85.06 122 GLU A C 1
ATOM 980 O O . GLU A 1 122 ? 38.440 -20.095 -50.152 1.00 85.06 122 GLU A O 1
ATOM 985 N N . MET A 1 123 ? 36.817 -18.644 -50.720 1.00 83.44 123 MET A N 1
ATOM 986 C CA . MET A 1 123 ? 36.513 -18.240 -49.348 1.00 83.44 123 MET A CA 1
ATOM 987 C C . MET A 1 123 ? 35.998 -19.417 -48.524 1.00 83.44 123 MET A C 1
ATOM 989 O O . MET A 1 123 ? 36.467 -19.628 -47.411 1.00 83.44 123 MET A O 1
ATOM 993 N N . VAL A 1 124 ? 35.091 -20.230 -49.074 1.00 85.00 124 VAL A N 1
ATOM 994 C CA . VAL A 1 124 ? 34.549 -21.401 -48.361 1.00 85.00 124 VAL A CA 1
ATOM 995 C C . VAL A 1 124 ? 35.635 -22.446 -48.089 1.00 85.00 124 VAL A C 1
ATOM 997 O O . VAL A 1 124 ? 35.624 -23.074 -47.033 1.00 85.00 124 VAL A O 1
ATOM 1000 N N . LYS A 1 125 ? 36.610 -22.607 -48.995 1.00 86.31 125 LYS A N 1
ATOM 1001 C CA . LYS A 1 125 ? 37.755 -23.516 -48.796 1.00 86.31 125 LYS A CA 1
ATOM 1002 C C . LYS A 1 125 ? 38.715 -23.050 -47.701 1.00 86.31 125 LYS A C 1
ATOM 1004 O O . LYS A 1 125 ? 39.338 -23.892 -47.062 1.00 86.31 125 LYS A O 1
ATOM 1009 N N . ALA A 1 126 ? 38.841 -21.742 -47.495 1.00 89.25 126 ALA A N 1
ATOM 1010 C CA . ALA A 1 126 ? 39.697 -21.165 -46.460 1.00 89.25 126 ALA A CA 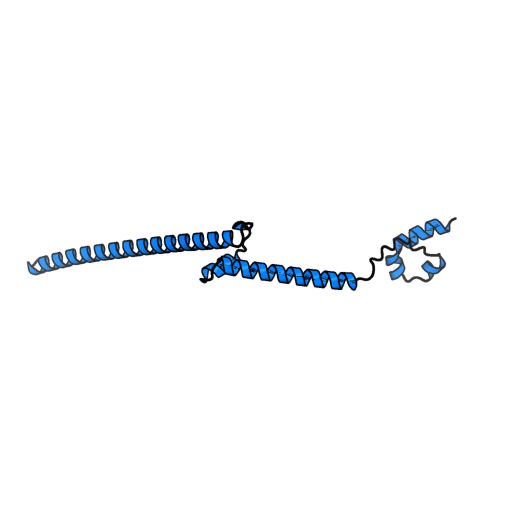1
ATOM 1011 C C . ALA A 1 126 ? 39.027 -21.109 -45.071 1.00 89.25 126 ALA A C 1
ATOM 1013 O O . ALA A 1 126 ? 39.699 -20.815 -44.084 1.00 89.25 126 ALA A O 1
ATOM 1014 N N . MET A 1 127 ? 37.720 -21.385 -44.975 1.00 87.44 127 MET A N 1
ATOM 1015 C CA . MET A 1 127 ? 36.976 -21.310 -43.717 1.00 87.44 127 MET A CA 1
ATOM 1016 C C . MET A 1 127 ? 37.206 -22.508 -42.801 1.00 87.44 127 MET A C 1
ATOM 1018 O O . MET A 1 127 ? 37.291 -23.663 -43.222 1.00 87.44 127 MET A O 1
ATOM 1022 N N . SER A 1 128 ? 37.191 -22.237 -41.498 1.00 89.69 128 SER A N 1
ATOM 1023 C CA . SER A 1 128 ? 37.148 -23.279 -40.478 1.00 89.69 128 SER A CA 1
ATOM 1024 C C . SER A 1 128 ? 35.766 -23.944 -40.405 1.00 89.69 128 SER A C 1
ATOM 1026 O O . SER A 1 128 ? 34.734 -23.349 -40.724 1.00 89.69 128 SER A O 1
ATOM 1028 N N . GLN A 1 129 ? 35.699 -25.172 -39.875 1.00 85.31 129 GLN A N 1
ATOM 1029 C CA . GLN A 1 129 ? 34.415 -25.870 -39.689 1.00 85.31 129 GLN A CA 1
ATOM 1030 C C . GLN A 1 129 ? 33.414 -25.087 -38.824 1.00 85.31 129 GLN A C 1
ATOM 1032 O O . GLN A 1 129 ? 32.202 -25.193 -39.023 1.00 85.31 129 GLN A O 1
ATOM 1037 N N . LYS A 1 130 ? 33.903 -24.302 -37.858 1.00 86.31 130 LYS A N 1
ATOM 1038 C CA . LYS A 1 130 ? 33.061 -23.479 -36.983 1.00 86.31 130 LYS A CA 1
ATOM 1039 C C . LYS A 1 130 ? 32.395 -22.344 -37.765 1.00 86.31 130 LYS A C 1
ATOM 1041 O O . LYS A 1 130 ? 31.212 -22.079 -37.563 1.00 86.31 130 LYS A O 1
ATOM 1046 N N . GLU A 1 131 ? 33.129 -21.718 -38.679 1.00 80.75 131 GLU A N 1
ATOM 1047 C CA . GLU A 1 131 ? 32.623 -20.648 -39.546 1.00 80.75 131 GLU A CA 1
ATOM 1048 C C . GLU A 1 131 ? 31.651 -21.184 -40.596 1.00 80.75 131 GLU A C 1
ATOM 1050 O O . GLU A 1 131 ? 30.604 -20.579 -40.821 1.00 80.75 131 GLU A O 1
ATOM 1055 N N . ILE A 1 132 ? 31.926 -22.368 -41.152 1.00 84.62 132 ILE A N 1
ATOM 1056 C CA . ILE A 1 132 ? 31.016 -23.046 -42.086 1.00 84.62 132 ILE A CA 1
ATOM 1057 C C . ILE A 1 132 ? 29.664 -23.325 -41.421 1.00 84.62 132 ILE A C 1
ATOM 1059 O O . ILE A 1 132 ? 28.623 -23.043 -42.006 1.00 84.62 132 ILE A O 1
ATOM 1063 N N . ARG A 1 133 ? 29.649 -23.832 -40.179 1.00 85.00 133 ARG A N 1
ATOM 1064 C CA . ARG A 1 133 ? 28.393 -24.089 -39.445 1.00 85.00 133 ARG A CA 1
ATOM 1065 C C . ARG A 1 133 ? 27.618 -22.806 -39.153 1.00 85.00 133 ARG A C 1
ATOM 1067 O O . ARG A 1 133 ? 26.397 -22.802 -39.269 1.00 85.00 133 ARG A O 1
ATOM 1074 N N . LYS A 1 134 ? 28.319 -21.725 -38.799 1.00 84.75 134 LYS A N 1
ATOM 1075 C CA . LYS A 1 134 ? 27.712 -20.419 -38.508 1.00 84.75 134 LYS A CA 1
ATOM 1076 C C . LYS A 1 134 ? 27.068 -19.793 -39.753 1.00 84.75 134 LYS A C 1
ATOM 1078 O O . LYS A 1 134 ? 25.996 -19.211 -39.644 1.00 84.75 134 LYS A O 1
ATOM 1083 N N . ASN A 1 135 ? 27.690 -19.959 -40.922 1.00 85.06 135 ASN A N 1
ATOM 1084 C CA . ASN A 1 135 ? 27.291 -19.295 -42.169 1.00 85.06 135 ASN A CA 1
ATOM 1085 C C . ASN A 1 135 ? 26.639 -20.237 -43.199 1.00 85.06 135 ASN A C 1
ATOM 1087 O O . ASN A 1 135 ? 26.443 -19.859 -44.353 1.00 85.06 135 ASN A O 1
ATOM 1091 N N . TYR A 1 136 ? 26.274 -21.456 -42.792 1.00 84.19 136 TYR A N 1
ATOM 1092 C CA . TYR A 1 136 ? 25.849 -22.545 -43.679 1.00 84.19 136 TYR A CA 1
ATOM 1093 C C . TYR A 1 136 ? 24.754 -22.147 -44.682 1.00 84.19 136 TYR A C 1
ATOM 1095 O O . TYR A 1 136 ? 24.876 -22.414 -45.876 1.00 84.19 136 TYR A O 1
ATOM 1103 N N . LYS A 1 137 ? 23.703 -21.455 -44.217 1.00 84.12 137 LYS A N 1
ATOM 1104 C CA . LYS A 1 137 ? 22.581 -21.023 -45.072 1.00 84.12 137 LYS A CA 1
ATOM 1105 C C . LYS A 1 137 ? 23.012 -20.022 -46.152 1.00 84.12 137 LYS A C 1
ATOM 1107 O O . LYS A 1 137 ? 22.552 -20.118 -47.285 1.00 84.12 137 LYS A O 1
ATOM 1112 N N . ALA A 1 138 ? 23.894 -19.084 -45.815 1.00 84.19 138 ALA A N 1
ATOM 1113 C CA . ALA A 1 138 ? 24.391 -18.073 -46.747 1.00 84.19 138 ALA A CA 1
ATOM 1114 C C . ALA A 1 138 ? 25.405 -18.660 -47.745 1.00 84.19 138 ALA A C 1
ATOM 1116 O O . ALA A 1 138 ? 25.384 -18.312 -48.925 1.00 84.19 138 ALA A O 1
ATOM 1117 N N . ILE A 1 139 ? 26.226 -19.625 -47.309 1.00 85.50 139 ILE A N 1
ATOM 1118 C CA . ILE A 1 139 ? 27.117 -20.388 -48.195 1.00 85.50 139 ILE A CA 1
ATOM 1119 C C . ILE A 1 139 ? 26.297 -21.147 -49.241 1.00 85.50 139 ILE A C 1
ATOM 1121 O O . ILE A 1 139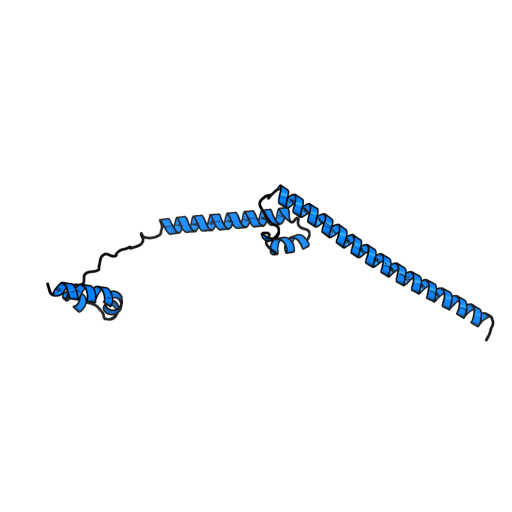 ? 26.566 -20.999 -50.427 1.00 85.50 139 ILE A O 1
ATOM 1125 N N . MET A 1 140 ? 25.260 -21.886 -48.831 1.00 85.44 140 MET A N 1
ATOM 1126 C CA . MET A 1 140 ? 24.411 -22.636 -49.768 1.00 85.44 140 MET A CA 1
ATOM 1127 C C . MET A 1 140 ? 23.737 -21.731 -50.807 1.00 85.44 140 MET A C 1
ATOM 1129 O O . MET A 1 140 ? 23.824 -22.009 -52.000 1.00 85.44 140 MET A O 1
ATOM 1133 N N . LYS A 1 141 ? 23.168 -20.594 -50.380 1.00 84.62 141 LYS A N 1
ATOM 1134 C CA . LYS A 1 141 ? 22.624 -19.581 -51.303 1.00 84.62 141 LYS A CA 1
ATOM 1135 C C . LYS A 1 141 ? 23.677 -19.018 -52.266 1.00 84.62 141 LYS A C 1
ATOM 1137 O O . LYS A 1 141 ? 23.362 -18.678 -53.403 1.00 84.62 141 LYS A O 1
ATOM 1142 N N . SER A 1 142 ? 24.929 -18.902 -51.823 1.00 84.06 142 SER A N 1
ATOM 1143 C CA . SER A 1 142 ? 26.030 -18.445 -52.676 1.00 84.06 142 SER A CA 1
ATOM 1144 C C . SER A 1 142 ? 26.416 -19.502 -53.712 1.00 84.06 142 SER A C 1
ATOM 1146 O O . SER A 1 142 ? 26.631 -19.150 -54.868 1.00 84.06 142 SER A O 1
ATOM 1148 N N . MET A 1 143 ? 26.420 -20.788 -53.332 1.00 83.38 143 MET A N 1
ATOM 1149 C CA . MET A 1 143 ? 26.724 -21.910 -54.232 1.00 83.38 14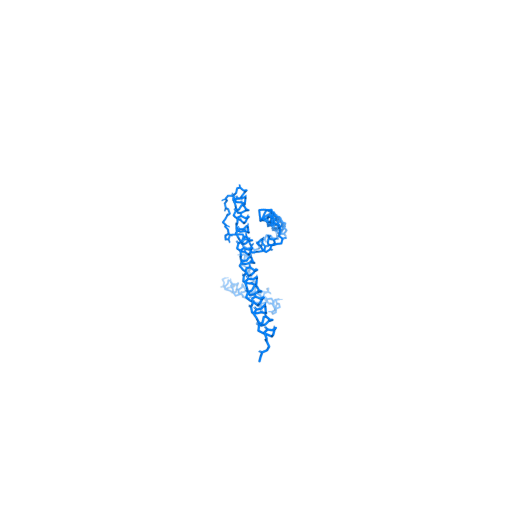3 MET A CA 1
ATOM 1150 C C . MET A 1 143 ? 25.766 -21.991 -55.426 1.00 83.38 143 MET A C 1
ATOM 1152 O O . MET A 1 143 ? 26.205 -22.294 -56.533 1.00 83.38 143 MET A O 1
ATOM 1156 N N . GLU A 1 144 ? 24.484 -21.667 -55.237 1.00 83.38 144 GLU A N 1
ATOM 1157 C CA . GLU A 1 144 ? 23.494 -21.621 -56.327 1.00 83.38 144 GLU A CA 1
ATOM 1158 C C . GLU A 1 144 ? 23.878 -20.607 -57.420 1.00 83.38 144 GLU A C 1
ATOM 1160 O O . GLU A 1 144 ? 23.676 -20.854 -58.611 1.00 83.38 144 GLU A O 1
ATOM 1165 N N . LYS A 1 145 ? 24.502 -19.489 -57.028 1.00 78.12 145 LYS A N 1
ATOM 1166 C CA . LYS A 1 145 ? 24.935 -18.411 -57.929 1.00 78.12 145 LYS A CA 1
ATOM 1167 C C . LYS A 1 145 ? 26.297 -18.680 -58.593 1.00 78.12 145 LYS A C 1
ATOM 1169 O O . LYS A 1 145 ? 26.650 -17.959 -59.517 1.00 78.12 145 LYS A O 1
ATOM 1174 N N . TRP A 1 146 ? 27.044 -19.710 -58.180 1.00 80.44 146 TRP A N 1
ATOM 1175 C CA . TRP A 1 146 ? 28.340 -20.071 -58.787 1.00 80.44 146 TRP A CA 1
ATOM 1176 C C . TRP A 1 146 ? 28.210 -20.783 -60.141 1.00 80.44 146 TRP A C 1
ATOM 1178 O O . TRP A 1 146 ? 29.205 -20.933 -60.842 1.00 80.44 146 TRP A O 1
ATOM 1188 N N . SER A 1 147 ? 27.010 -21.265 -60.484 1.00 63.16 147 SER A N 1
ATOM 1189 C CA . SER A 1 147 ? 26.754 -22.061 -61.697 1.00 63.16 147 SER A CA 1
ATOM 1190 C C . SER A 1 147 ? 26.226 -21.258 -62.894 1.00 63.16 147 SER A C 1
ATOM 1192 O O . SER A 1 147 ? 25.830 -21.854 -63.897 1.00 63.16 147 SER A O 1
ATOM 1194 N N . LYS A 1 148 ? 26.213 -19.924 -62.794 1.00 53.06 148 LYS A N 1
ATOM 1195 C CA . LYS A 1 148 ? 25.900 -19.017 -63.904 1.00 53.06 148 LYS A CA 1
ATOM 1196 C C . LYS A 1 148 ? 27.157 -18.442 -64.534 1.00 53.06 148 LYS A C 1
ATOM 1198 O O . LYS A 1 148 ? 28.079 -18.091 -63.768 1.00 53.06 148 LYS A O 1
#

Secondary structure (DSSP, 8-state):
--HHHHHHHHHHHHHHHHHHHHHHHHHHHHHHHHHH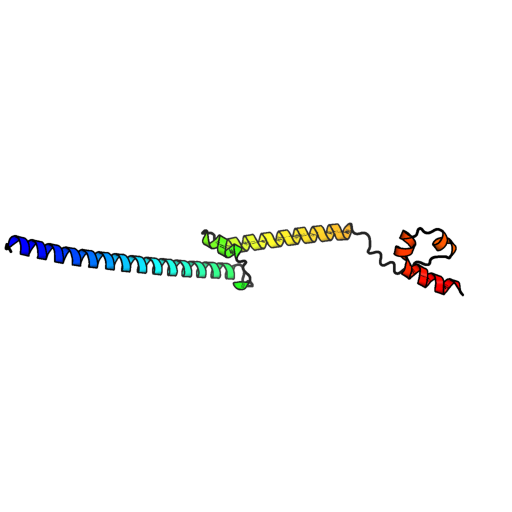HHHHHHHHHHHHHHHHHHH-TT--GGGS-HHHHHHHHTT--HHHHHHHHHHHHHHHHHHHHHHHHHHHHHSPP-----------HHHHHHS-HHHHHHHHHHHHHHHHHTT-

Solvent-accessible surface area (backbone atoms only — not comparable to full-atom values): 8534 Å² total; per-residue (Å²): 135,57,74,66,60,54,52,52,52,52,55,50,54,53,50,51,55,51,51,52,53,49,53,51,51,54,51,56,50,51,55,54,50,51,55,50,50,54,51,50,50,52,55,50,50,54,51,38,54,49,53,28,37,72,78,39,73,89,61,55,80,88,74,56,57,66,70,41,54,60,50,26,77,74,76,42,59,48,44,60,44,47,52,52,49,51,54,50,52,52,51,53,51,50,54,50,50,50,52,49,48,53,48,58,72,68,44,71,76,80,81,79,67,79,64,76,62,73,50,52,77,69,57,61,69,73,50,52,73,69,54,47,66,75,43,43,71,41,44,54,62,22,56,66,61,67,79,110

Mean predicted aligned error: 16.79 Å

Foldseek 3Di:
DDPVVVVVVVVVVVVVVVVVVVVVVVVVVVVVVVVVVVVVVVVLVVVLVVVLCVVPVPDDPVNQDPVLVVVVVVVDRSNVSSVVVVVVVVVVVVVVVVVVVVCVVVDDPDPPPPVLPADDPVRVVPDDPVVCVVCVVSPVVNVVVVVD

pLDDT: mean 81.5, std 9.27, range [46.44, 90.38]